Protein AF-X0ZJG3-F1 (afdb_monomer_lite)

Secondary structure (DSSP, 8-state):
-PPP-------------------HHHHHHHHHHHHIIIIIHHHHHHHHHHHT-HHHHHHHHTTSPPPP-

pLDDT: mean 70.42, std 11.48, range [39.5, 91.62]

Foldseek 3Di:
DDDPDPPPPPPVPPPPPPDPPPPVVVVVVVVVVCCVVVPVLVVLVVVCVVVVDVVSVVSNVVPPDDDDD

Sequence (69 aa):
MNQPNIDKRENDAPLVSSSNDRLKSLDALRGFDMFWIIGGAGLVGTLADLTGWQLLHWISDQTVHVEWD

Organism: NCBI:txid412755

Structure (mmCIF, N/CA/C/O backbone):
data_AF-X0ZJG3-F1
#
_entry.id   AF-X0ZJG3-F1
#
loop_
_atom_site.group_PDB
_atom_site.id
_atom_site.type_symbol
_atom_site.label_atom_id
_atom_site.label_alt_id
_atom_site.label_comp_id
_atom_site.label_asym_id
_atom_site.label_entity_id
_atom_site.label_seq_id
_atom_site.pdbx_PDB_ins_code
_atom_site.Cartn_x
_atom_site.Cartn_y
_atom_site.Cartn_z
_atom_site.occupancy
_atom_site.B_iso_or_equiv
_atom_site.auth_seq_id
_atom_site.auth_comp_id
_atom_site.auth_asym_id
_atom_site.auth_atom_id
_atom_site.pdbx_PDB_model_num
ATOM 1 N N . MET A 1 1 ? 23.275 38.545 -53.125 1.00 39.50 1 MET A N 1
ATOM 2 C CA . MET A 1 1 ? 22.482 38.860 -51.917 1.00 39.50 1 MET A CA 1
ATOM 3 C C . MET A 1 1 ? 21.754 37.583 -51.520 1.00 39.50 1 MET A C 1
ATOM 5 O O . MET A 1 1 ? 21.107 36.990 -52.371 1.00 39.50 1 MET A O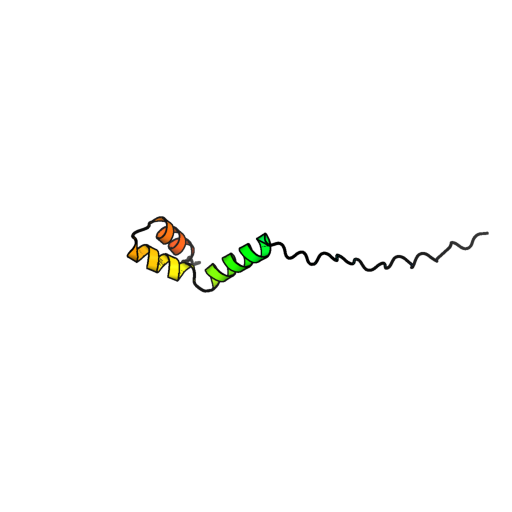 1
ATOM 9 N N . ASN A 1 2 ? 21.989 37.102 -50.305 1.00 44.25 2 ASN A N 1
ATOM 10 C CA . ASN A 1 2 ? 21.822 35.710 -49.881 1.00 44.25 2 ASN A CA 1
ATOM 11 C C . ASN A 1 2 ? 20.355 35.289 -49.713 1.00 44.25 2 ASN A C 1
ATOM 13 O O . ASN A 1 2 ? 19.599 35.984 -49.039 1.00 44.25 2 ASN A O 1
ATOM 17 N N . GLN A 1 3 ? 19.983 34.122 -50.2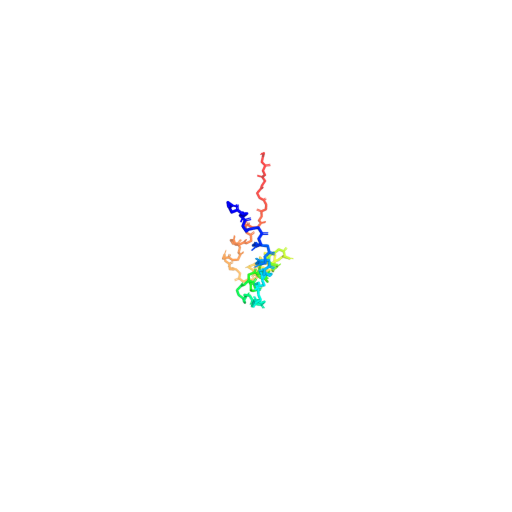41 1.00 59.09 3 GLN A N 1
ATOM 18 C CA . GLN A 1 3 ? 18.823 33.396 -49.726 1.00 59.09 3 GLN A CA 1
ATOM 19 C C . GLN A 1 3 ? 19.228 32.768 -48.379 1.00 59.09 3 GLN A C 1
ATOM 21 O O . GLN A 1 3 ? 20.248 32.073 -48.336 1.00 59.09 3 GLN A O 1
ATOM 26 N N . PRO A 1 4 ? 18.509 33.016 -47.269 1.00 59.56 4 PRO A N 1
ATOM 27 C CA . PRO A 1 4 ? 18.761 32.301 -46.029 1.00 59.56 4 PRO A CA 1
ATOM 28 C C . PRO A 1 4 ? 18.349 30.837 -46.215 1.00 59.56 4 PRO A C 1
ATOM 30 O O . PRO A 1 4 ? 17.224 30.538 -46.603 1.00 59.56 4 PRO A O 1
ATOM 33 N N . ASN A 1 5 ? 19.297 29.940 -45.961 1.00 59.78 5 ASN A N 1
ATOM 34 C CA . ASN A 1 5 ? 19.134 28.493 -45.970 1.00 59.78 5 ASN A CA 1
ATOM 35 C C . ASN A 1 5 ? 18.001 28.077 -45.006 1.00 59.78 5 ASN A C 1
ATOM 37 O O . ASN A 1 5 ? 18.188 28.096 -43.788 1.00 59.78 5 ASN A O 1
ATOM 41 N N . ILE A 1 6 ? 16.836 27.722 -45.560 1.00 61.78 6 ILE A N 1
ATOM 42 C CA . ILE A 1 6 ? 15.749 27.032 -44.852 1.00 61.78 6 ILE A CA 1
ATOM 43 C C . ILE A 1 6 ? 15.777 25.554 -45.253 1.00 61.78 6 ILE A C 1
ATOM 45 O O . ILE A 1 6 ? 14.829 25.030 -45.823 1.00 61.78 6 ILE A O 1
ATOM 49 N N . ASP A 1 7 ? 16.881 24.882 -44.954 1.00 61.88 7 ASP A N 1
ATOM 50 C CA . ASP A 1 7 ? 16.912 23.435 -44.799 1.00 61.88 7 ASP A CA 1
ATOM 51 C C . ASP A 1 7 ? 17.554 23.091 -43.451 1.00 61.88 7 ASP A C 1
ATOM 53 O O . ASP A 1 7 ? 18.756 22.878 -43.310 1.00 61.88 7 ASP A O 1
ATOM 57 N N . LYS A 1 8 ? 16.734 23.165 -42.401 1.00 58.56 8 LYS A N 1
ATOM 58 C CA . LYS A 1 8 ? 17.034 22.596 -41.078 1.00 58.56 8 LYS A CA 1
ATOM 59 C C . LYS A 1 8 ? 15.795 21.918 -40.495 1.00 58.56 8 LYS A C 1
ATOM 61 O O . LYS A 1 8 ? 15.499 22.061 -39.311 1.00 58.56 8 LYS A O 1
ATOM 66 N N . ARG A 1 9 ? 15.031 21.219 -41.337 1.00 57.56 9 ARG A N 1
ATOM 67 C CA . ARG A 1 9 ? 13.922 20.350 -40.904 1.00 57.56 9 ARG A CA 1
ATOM 68 C C . ARG A 1 9 ? 14.320 18.872 -40.967 1.00 57.56 9 ARG A C 1
ATOM 70 O O . ARG A 1 9 ? 13.473 18.038 -41.222 1.00 57.56 9 ARG A O 1
ATOM 77 N N . GLU A 1 10 ? 15.588 18.569 -40.716 1.00 63.12 10 GLU A N 1
ATOM 78 C CA . GLU A 1 10 ? 16.097 17.202 -40.603 1.00 63.12 10 GLU A CA 1
ATOM 79 C C . GLU A 1 10 ? 16.855 17.087 -39.283 1.00 63.12 10 GLU A C 1
ATOM 81 O O . GLU A 1 10 ? 18.072 17.197 -39.223 1.00 63.12 10 GLU A O 1
ATOM 86 N N . ASN A 1 11 ? 16.088 17.054 -38.198 1.00 60.03 11 ASN A N 1
ATOM 87 C CA . ASN A 1 11 ? 16.481 16.583 -36.865 1.00 60.03 11 ASN A CA 1
ATOM 88 C C . ASN A 1 11 ? 15.200 16.352 -36.043 1.00 60.03 11 ASN A C 1
ATOM 90 O O . ASN A 1 11 ? 15.111 16.661 -34.860 1.00 60.03 11 ASN A O 1
ATOM 94 N N . ASP A 1 12 ? 14.182 15.801 -36.687 1.00 60.69 12 ASP A N 1
ATOM 95 C CA . ASP A 1 12 ? 13.071 15.046 -36.117 1.00 60.69 12 ASP A CA 1
ATOM 96 C C . ASP A 1 12 ? 13.519 13.604 -35.828 1.00 60.69 12 ASP A C 1
ATOM 98 O O . ASP A 1 12 ? 12.780 12.639 -36.021 1.00 60.69 12 ASP A O 1
ATOM 102 N N . ALA A 1 13 ? 14.754 13.463 -35.328 1.00 63.88 13 ALA A N 1
ATOM 103 C CA . ALA A 1 13 ? 15.210 12.223 -34.736 1.00 63.88 13 ALA A CA 1
ATOM 104 C C . ALA A 1 13 ? 14.182 11.844 -33.660 1.00 63.88 13 ALA A C 1
ATOM 106 O O . ALA A 1 13 ? 13.910 12.659 -32.767 1.00 63.88 13 ALA A O 1
ATOM 107 N N . PRO A 1 14 ? 13.565 10.654 -33.743 1.00 57.12 14 PRO A N 1
ATOM 108 C CA . PRO A 1 14 ? 12.609 10.251 -32.737 1.00 57.12 14 PRO A CA 1
ATOM 109 C C . PRO A 1 14 ? 13.345 10.276 -31.399 1.00 57.12 14 PRO A C 1
ATOM 111 O O . PRO A 1 14 ? 14.457 9.755 -31.291 1.00 57.12 14 PRO A O 1
ATOM 114 N N . LEU A 1 15 ? 12.745 10.909 -30.388 1.00 61.56 15 LEU A N 1
ATOM 115 C CA . LEU A 1 15 ? 13.216 10.842 -29.006 1.00 61.56 15 LEU A CA 1
ATOM 116 C C . LEU A 1 15 ? 12.992 9.410 -28.505 1.00 61.56 15 LEU A C 1
ATOM 118 O O . LEU A 1 15 ? 12.120 9.153 -27.679 1.00 61.56 15 LEU A O 1
ATOM 122 N N . VAL A 1 16 ? 13.713 8.443 -29.073 1.00 64.31 16 VAL A N 1
ATOM 123 C CA . VAL A 1 16 ? 13.641 7.048 -28.672 1.00 64.31 16 VAL A CA 1
ATOM 124 C C . VAL A 1 16 ? 14.351 6.962 -27.331 1.00 64.31 16 VAL A C 1
ATOM 126 O O . VAL A 1 16 ? 15.553 6.725 -27.242 1.00 64.31 16 VAL A O 1
ATOM 129 N N . SER A 1 17 ? 13.588 7.150 -26.259 1.00 62.38 17 SER A N 1
ATOM 130 C CA . SER A 1 17 ? 13.956 6.705 -24.922 1.00 62.38 17 SER A CA 1
ATOM 131 C C . SER A 1 17 ? 13.871 5.174 -24.875 1.00 62.38 17 SER A C 1
ATOM 133 O O . SER A 1 17 ? 13.006 4.598 -24.216 1.00 62.38 17 SER A O 1
ATOM 135 N N . SER A 1 18 ? 14.724 4.485 -25.632 1.00 64.75 18 SER A N 1
ATOM 136 C CA . SER A 1 18 ? 14.826 3.026 -25.608 1.00 64.75 18 SER A CA 1
ATOM 137 C C . SER A 1 18 ? 15.768 2.596 -24.499 1.00 64.75 18 SER A C 1
ATOM 139 O O . SER A 1 18 ? 16.885 2.161 -24.750 1.00 64.75 18 SER A O 1
ATOM 141 N N . SER A 1 19 ? 15.247 2.671 -23.283 1.00 61.22 19 SER A N 1
ATOM 142 C CA . SER A 1 19 ? 15.526 1.680 -22.256 1.00 61.22 19 SER A CA 1
ATOM 143 C C . SER A 1 19 ? 14.201 1.419 -21.557 1.00 61.22 19 SER A C 1
ATOM 145 O O . SER A 1 19 ? 13.831 2.131 -20.628 1.00 61.22 19 SER A O 1
ATOM 147 N N . ASN A 1 20 ? 13.469 0.397 -22.013 1.00 61.62 20 ASN A N 1
ATOM 148 C CA . ASN A 1 20 ? 12.373 -0.223 -21.256 1.00 61.62 20 ASN A CA 1
ATOM 149 C C . ASN A 1 20 ? 12.942 -0.960 -20.031 1.00 61.62 20 ASN A C 1
ATOM 151 O O . ASN A 1 20 ? 12.644 -2.130 -19.794 1.00 61.62 20 ASN A O 1
ATOM 155 N N . ASP A 1 21 ? 13.817 -0.302 -19.278 1.00 66.19 21 ASP A N 1
ATOM 156 C CA . ASP A 1 21 ? 14.362 -0.841 -18.053 1.00 66.19 21 ASP A CA 1
ATOM 157 C C . ASP A 1 21 ? 13.273 -0.633 -17.010 1.00 66.19 21 ASP A C 1
ATOM 159 O O . ASP A 1 21 ? 13.100 0.448 -16.442 1.00 66.19 21 ASP A O 1
ATOM 163 N N . ARG A 1 22 ? 12.419 -1.653 -16.857 1.00 73.19 22 ARG A N 1
ATOM 164 C CA . ARG A 1 22 ? 11.390 -1.655 -15.820 1.00 73.19 22 ARG A CA 1
ATOM 165 C C . ARG A 1 22 ? 12.118 -1.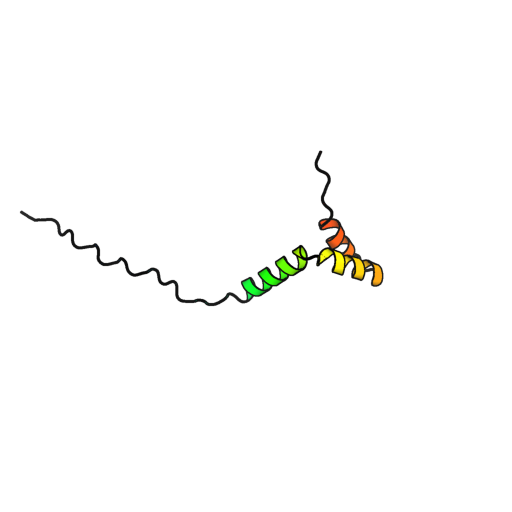464 -14.497 1.00 73.19 22 ARG A C 1
ATOM 167 O O . ARG A 1 22 ? 12.814 -2.363 -14.028 1.00 73.19 22 ARG A O 1
ATOM 174 N N . LEU A 1 23 ? 11.966 -0.283 -13.909 1.00 81.38 23 LEU A N 1
ATOM 175 C CA . LEU A 1 23 ? 12.549 0.023 -12.615 1.00 81.38 23 LEU A CA 1
ATOM 176 C C . LEU A 1 23 ? 11.974 -0.972 -11.606 1.00 81.38 23 LEU A C 1
ATOM 178 O O . LEU A 1 23 ? 10.784 -0.947 -11.301 1.00 81.38 23 LEU A O 1
ATOM 182 N N . LYS A 1 24 ? 12.815 -1.877 -11.101 1.00 83.44 24 LYS A N 1
ATOM 183 C CA . LYS A 1 24 ? 12.392 -2.904 -10.135 1.00 83.44 24 LYS A CA 1
ATOM 184 C C . LYS A 1 24 ? 11.772 -2.283 -8.880 1.00 83.44 24 LYS A C 1
ATOM 186 O O . LYS A 1 24 ? 10.842 -2.846 -8.317 1.00 83.44 24 LYS A O 1
ATOM 191 N N . SER A 1 25 ? 12.244 -1.101 -8.482 1.00 86.94 25 SER A N 1
ATOM 192 C CA . SER A 1 25 ? 11.652 -0.299 -7.406 1.00 86.94 25 SER A CA 1
ATOM 193 C C . SER A 1 25 ? 10.223 0.151 -7.719 1.00 86.94 25 SER A C 1
ATOM 195 O O . SER A 1 25 ? 9.380 0.135 -6.830 1.00 86.94 25 SER A O 1
ATOM 197 N N . LEU A 1 26 ? 9.930 0.506 -8.974 1.00 87.69 26 LEU A N 1
ATOM 198 C CA . LEU A 1 26 ? 8.593 0.899 -9.422 1.00 87.69 26 LEU A CA 1
ATOM 199 C C . LEU A 1 26 ? 7.635 -0.296 -9.411 1.00 87.69 26 LEU A C 1
ATOM 201 O O . LEU A 1 26 ? 6.491 -0.161 -8.993 1.00 87.69 26 LEU A O 1
ATOM 205 N N . ASP A 1 27 ? 8.104 -1.466 -9.842 1.00 88.50 27 ASP A N 1
ATOM 206 C CA . ASP A 1 27 ? 7.315 -2.701 -9.809 1.00 88.50 27 ASP A CA 1
ATOM 207 C C . ASP A 1 27 ? 7.007 -3.128 -8.363 1.00 88.50 27 ASP A C 1
ATOM 209 O O . ASP A 1 27 ? 5.868 -3.462 -8.042 1.00 88.50 27 ASP A O 1
ATOM 213 N N . ALA A 1 28 ? 7.994 -3.014 -7.464 1.00 89.94 28 ALA A N 1
ATOM 214 C CA . ALA A 1 28 ? 7.820 -3.265 -6.034 1.00 89.94 28 ALA A CA 1
ATOM 215 C C . ALA A 1 28 ? 6.858 -2.262 -5.371 1.00 89.94 28 ALA A C 1
ATOM 217 O O . ALA A 1 28 ? 5.969 -2.675 -4.630 1.00 89.94 28 ALA A O 1
ATOM 218 N N . LEU A 1 29 ? 6.987 -0.962 -5.665 1.00 91.62 29 LEU A N 1
ATOM 219 C CA . LEU A 1 29 ? 6.096 0.072 -5.130 1.00 91.62 29 LEU A CA 1
ATOM 220 C C . LEU A 1 29 ? 4.662 -0.101 -5.639 1.00 91.62 29 LEU A C 1
ATOM 222 O O . LEU A 1 29 ? 3.718 0.025 -4.869 1.00 91.62 29 LEU A O 1
ATOM 226 N N . ARG A 1 30 ? 4.491 -0.439 -6.919 1.00 89.75 30 ARG A N 1
ATOM 227 C CA . ARG A 1 30 ? 3.175 -0.693 -7.510 1.00 89.75 30 ARG A CA 1
ATOM 228 C C . ARG A 1 30 ? 2.501 -1.916 -6.892 1.00 89.75 30 ARG A C 1
ATOM 230 O O . ARG A 1 30 ? 1.300 -1.887 -6.653 1.00 89.75 30 ARG A O 1
ATOM 237 N N . GLY A 1 31 ? 3.261 -2.981 -6.636 1.00 89.94 31 GLY A N 1
ATOM 238 C CA . GLY A 1 31 ? 2.759 -4.164 -5.936 1.00 89.94 31 GLY A CA 1
ATOM 239 C C . GLY A 1 31 ? 2.386 -3.868 -4.483 1.00 89.94 31 GLY A C 1
ATOM 240 O O . GLY A 1 31 ? 1.353 -4.332 -4.012 1.00 89.94 31 GLY A O 1
ATOM 241 N N . PHE A 1 32 ? 3.186 -3.054 -3.796 1.00 89.50 32 PHE A N 1
ATOM 242 C CA . PHE A 1 32 ? 2.905 -2.603 -2.435 1.00 89.50 32 PHE A CA 1
ATOM 243 C C . PHE A 1 32 ? 1.636 -1.742 -2.356 1.00 89.50 32 PHE A C 1
ATOM 245 O O . PHE A 1 32 ? 0.779 -1.995 -1.516 1.00 89.50 32 PHE A O 1
ATOM 252 N N . ASP A 1 33 ? 1.483 -0.771 -3.255 1.00 88.44 33 ASP A N 1
ATOM 253 C CA . ASP A 1 33 ? 0.302 0.095 -3.329 1.00 88.44 33 ASP A CA 1
ATOM 254 C C . ASP A 1 33 ? -0.974 -0.709 -3.634 1.00 88.44 33 ASP A C 1
ATOM 256 O O . ASP A 1 33 ? -1.962 -0.631 -2.904 1.00 88.44 33 ASP A O 1
ATOM 260 N N . MET A 1 34 ? -0.915 -1.594 -4.637 1.00 91.06 34 MET A N 1
ATOM 261 C CA . MET A 1 34 ? -2.019 -2.505 -4.957 1.00 91.06 34 MET A CA 1
ATOM 262 C C . MET A 1 34 ? -2.369 -3.420 -3.778 1.00 91.06 34 MET A C 1
ATOM 264 O O . MET A 1 34 ? -3.548 -3.632 -3.508 1.00 91.06 34 MET A O 1
ATOM 268 N N . PHE A 1 35 ? -1.374 -3.937 -3.049 1.00 88.19 35 PHE A N 1
ATOM 269 C CA . PHE A 1 35 ? -1.602 -4.762 -1.861 1.00 88.19 35 PHE A CA 1
ATOM 270 C C . PHE A 1 35 ? -2.428 -4.023 -0.800 1.00 88.19 35 PHE A C 1
ATOM 272 O O . PHE A 1 35 ? -3.394 -4.583 -0.279 1.00 88.19 35 PHE A O 1
ATOM 279 N N . TRP A 1 36 ? -2.101 -2.762 -0.507 1.00 82.69 36 TRP A N 1
ATOM 280 C CA . TRP A 1 36 ? -2.853 -1.985 0.478 1.00 82.69 36 TRP A CA 1
ATOM 281 C C . TRP A 1 36 ? -4.260 -1.625 -0.004 1.00 82.69 36 TRP A C 1
ATOM 283 O O . TRP A 1 36 ? -5.206 -1.802 0.763 1.00 82.69 36 TRP A O 1
ATOM 293 N N . ILE A 1 37 ? -4.424 -1.227 -1.272 1.00 81.19 37 ILE A N 1
ATOM 294 C CA . ILE A 1 37 ? -5.730 -0.859 -1.856 1.00 81.19 37 ILE A CA 1
ATOM 295 C C . ILE A 1 37 ? -6.696 -2.050 -1.918 1.00 81.19 37 ILE A C 1
ATOM 297 O O . ILE A 1 37 ? -7.889 -1.889 -1.673 1.00 81.19 37 ILE A O 1
ATOM 301 N N . ILE A 1 38 ? -6.205 -3.255 -2.222 1.00 83.56 38 ILE A N 1
ATOM 302 C CA . ILE A 1 38 ? -7.045 -4.462 -2.333 1.00 83.56 38 ILE A CA 1
ATOM 303 C C . ILE A 1 38 ? -7.568 -4.930 -0.959 1.00 83.56 38 ILE A C 1
ATOM 305 O O . ILE A 1 38 ? -8.506 -5.722 -0.896 1.00 83.56 38 ILE A O 1
ATOM 309 N N . GLY A 1 39 ? -7.009 -4.425 0.145 1.00 78.00 39 GLY A N 1
ATOM 310 C CA . GLY A 1 39 ? -7.445 -4.779 1.499 1.00 78.00 39 GLY A CA 1
ATOM 311 C C . GLY A 1 39 ? -6.322 -5.243 2.423 1.00 78.00 39 GLY A C 1
ATOM 312 O O . GLY A 1 39 ? -6.592 -5.939 3.403 1.00 78.00 39 GLY A O 1
ATOM 313 N N . GLY A 1 40 ? -5.070 -4.856 2.151 1.00 80.38 40 GLY A N 1
ATOM 314 C CA . GLY A 1 40 ? -3.930 -5.131 3.030 1.00 80.38 40 GLY A CA 1
ATOM 315 C C . GLY A 1 40 ? -4.167 -4.675 4.473 1.00 80.38 40 GLY A C 1
ATOM 316 O O . GLY A 1 40 ? -3.777 -5.378 5.399 1.00 80.38 40 GLY A O 1
ATOM 317 N N . ALA A 1 41 ? -4.903 -3.575 4.673 1.00 74.00 41 ALA A N 1
ATOM 318 C CA . ALA A 1 41 ? -5.290 -3.083 5.997 1.00 74.00 41 ALA A CA 1
ATOM 319 C C . ALA A 1 41 ? -6.166 -4.078 6.777 1.00 74.00 41 ALA A C 1
ATOM 321 O O . ALA A 1 41 ? -5.909 -4.319 7.951 1.00 74.00 41 ALA A O 1
ATOM 322 N N . GLY A 1 42 ? -7.141 -4.723 6.130 1.00 74.56 42 GLY A N 1
ATOM 323 C CA . GLY A 1 42 ? -8.001 -5.720 6.779 1.00 74.56 42 GLY A CA 1
ATOM 324 C C . GLY A 1 42 ? -7.265 -7.027 7.097 1.00 74.56 42 GLY A C 1
ATOM 325 O O . GLY A 1 42 ? -7.454 -7.609 8.166 1.00 74.56 42 GLY A O 1
ATOM 326 N N . LEU A 1 43 ? -6.367 -7.468 6.208 1.00 79.19 43 LEU A N 1
ATOM 327 C CA . LEU A 1 43 ? -5.501 -8.624 6.472 1.00 79.19 43 LEU A CA 1
ATOM 328 C C . LEU A 1 43 ? -4.562 -8.344 7.653 1.00 79.19 43 LEU A C 1
ATOM 330 O O . LEU A 1 43 ? -4.404 -9.170 8.545 1.00 79.19 43 LEU A O 1
ATOM 334 N N . VAL A 1 44 ? -3.967 -7.156 7.678 1.00 72.00 44 VAL A N 1
ATOM 335 C CA . VAL A 1 44 ? -3.070 -6.725 8.747 1.00 72.00 44 VAL A CA 1
ATOM 336 C C . VAL A 1 44 ? -3.815 -6.532 10.069 1.00 72.00 44 VAL A C 1
ATOM 338 O O . VAL A 1 44 ? -3.308 -6.982 11.090 1.00 72.00 44 VAL A O 1
ATOM 341 N N . GLY A 1 45 ? -5.016 -5.952 10.060 1.00 71.12 45 GLY A N 1
ATOM 342 C CA . GLY A 1 45 ? -5.861 -5.789 11.247 1.00 71.12 45 GLY A CA 1
ATOM 343 C C . GLY A 1 45 ? -6.291 -7.126 11.856 1.00 71.12 45 GLY A C 1
ATOM 344 O O . GLY A 1 45 ? -6.093 -7.352 13.042 1.00 71.12 45 GLY A O 1
ATOM 345 N N . THR A 1 46 ? -6.758 -8.076 11.041 1.00 77.19 46 THR A N 1
ATOM 346 C CA . THR A 1 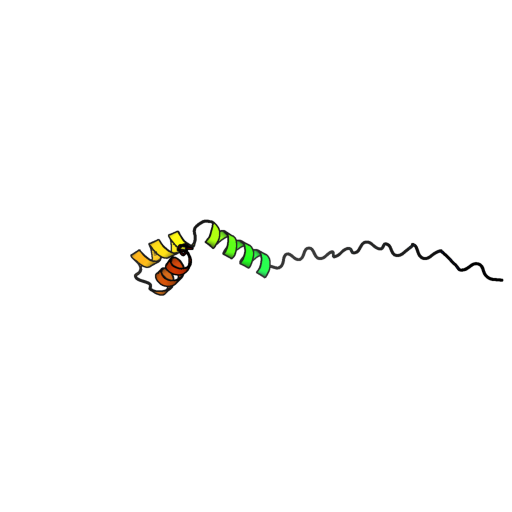46 ? -7.130 -9.418 11.541 1.00 77.19 46 THR A CA 1
ATOM 347 C C . THR A 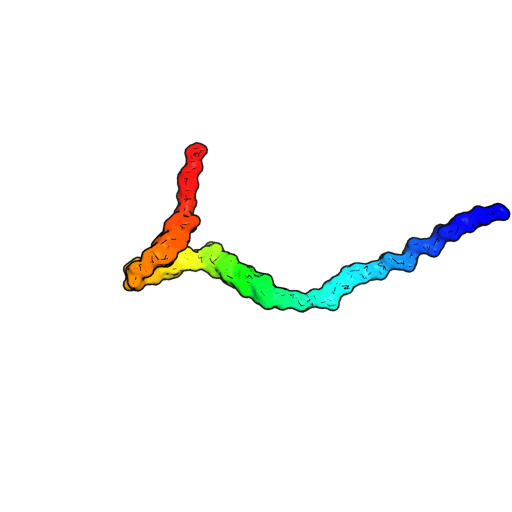1 46 ? -5.935 -10.198 12.097 1.00 77.19 46 THR A C 1
ATOM 349 O O . THR A 1 46 ? -6.065 -10.898 13.103 1.00 77.19 46 THR A O 1
ATOM 352 N N . LEU A 1 47 ? -4.747 -10.052 11.498 1.00 74.38 47 LEU A N 1
ATOM 353 C CA . LEU A 1 47 ? -3.508 -10.576 12.077 1.00 74.38 47 LEU A CA 1
ATOM 354 C C . LEU A 1 47 ? -3.114 -9.825 13.358 1.00 74.38 47 LEU A C 1
ATOM 356 O O . LEU A 1 47 ? -2.613 -10.453 14.288 1.00 74.38 47 LEU A O 1
ATOM 360 N N . ALA A 1 48 ? -3.338 -8.512 13.438 1.00 69.50 48 ALA A N 1
ATOM 361 C CA . ALA A 1 48 ? -3.104 -7.719 14.644 1.00 69.50 48 ALA A CA 1
ATOM 362 C C . ALA A 1 48 ? -3.931 -8.238 15.815 1.00 69.50 48 ALA A C 1
ATOM 364 O O . ALA A 1 48 ? -3.379 -8.442 16.890 1.00 69.50 48 ALA A O 1
ATOM 365 N N . ASP A 1 49 ? -5.214 -8.504 15.585 1.00 68.38 49 ASP A N 1
ATOM 366 C CA . ASP A 1 49 ? -6.143 -8.986 16.606 1.00 68.38 49 ASP A CA 1
ATOM 367 C C . ASP A 1 49 ? -5.768 -10.388 17.101 1.00 68.38 49 ASP A C 1
ATOM 369 O O . ASP A 1 49 ? -5.895 -10.695 18.285 1.00 68.38 49 ASP A O 1
ATOM 373 N N . LEU A 1 50 ? -5.234 -11.232 16.212 1.00 73.00 50 LEU A N 1
ATOM 374 C CA . LEU A 1 50 ? -4.737 -12.569 16.551 1.00 73.00 50 LEU A CA 1
ATOM 375 C C . LEU A 1 50 ? -3.379 -12.555 17.268 1.00 73.00 50 LEU A C 1
ATOM 377 O O . LEU A 1 50 ? -3.144 -13.379 18.150 1.00 73.00 50 LEU A O 1
ATOM 381 N N . THR A 1 51 ? -2.474 -11.650 16.883 1.00 73.12 51 THR A N 1
ATOM 382 C CA . THR A 1 51 ? -1.087 -11.615 17.391 1.00 73.12 51 THR A CA 1
ATOM 383 C C . THR A 1 51 ? -0.892 -10.596 18.523 1.00 73.12 51 THR A C 1
ATOM 385 O O . THR A 1 51 ? 0.140 -10.603 19.188 1.00 73.12 51 THR A O 1
ATOM 388 N N . GLY A 1 52 ? -1.863 -9.707 18.744 1.00 65.12 52 GLY A N 1
ATOM 389 C CA . GLY A 1 52 ? -1.814 -8.607 19.708 1.00 65.12 52 GLY A CA 1
ATOM 390 C C . GLY A 1 52 ? -0.850 -7.474 19.340 1.00 65.12 52 GLY A C 1
ATOM 391 O O . GLY A 1 52 ? -0.417 -6.745 20.225 1.00 65.12 52 GLY A O 1
ATOM 392 N N . TRP A 1 53 ? -0.451 -7.322 18.072 1.00 68.06 53 TRP A N 1
ATOM 393 C CA . TRP A 1 53 ? 0.634 -6.406 17.693 1.00 68.06 53 TRP A CA 1
ATOM 394 C C . TRP A 1 53 ? 0.127 -4.972 17.454 1.00 68.06 53 TRP A C 1
ATOM 396 O O . TRP A 1 53 ? -0.430 -4.661 16.402 1.00 68.06 53 TRP A O 1
ATOM 406 N N . GLN A 1 54 ? 0.402 -4.060 18.394 1.00 61.44 54 GLN A N 1
ATOM 407 C CA . GLN A 1 54 ? -0.040 -2.650 18.351 1.00 61.44 54 GLN A CA 1
ATOM 408 C C . GLN A 1 54 ? 0.350 -1.863 17.087 1.00 61.44 54 GLN A C 1
ATOM 410 O O . GLN A 1 54 ? -0.372 -0.951 16.698 1.00 61.44 54 GLN A O 1
ATOM 415 N N . LEU A 1 55 ? 1.456 -2.206 16.418 1.00 63.69 55 LEU A N 1
ATOM 416 C CA . LEU A 1 55 ? 1.866 -1.563 15.162 1.00 63.69 55 LEU A CA 1
ATOM 417 C C . LEU A 1 55 ? 0.856 -1.809 14.030 1.00 63.69 55 LEU A C 1
ATOM 419 O O . LEU A 1 55 ? 0.588 -0.913 13.237 1.00 63.69 55 LEU A O 1
ATOM 423 N N . LEU A 1 56 ? 0.285 -3.013 13.966 1.00 64.06 56 LEU A N 1
ATOM 424 C CA . LEU A 1 56 ? -0.699 -3.383 12.951 1.00 64.06 56 LEU A CA 1
ATOM 425 C C . LEU A 1 56 ? -2.063 -2.734 13.242 1.00 64.06 56 LEU A C 1
ATOM 427 O O . LEU A 1 56 ? -2.734 -2.291 12.313 1.00 64.06 56 LEU A O 1
ATOM 431 N N . HIS A 1 57 ? -2.417 -2.587 14.524 1.00 64.00 57 HIS A N 1
ATOM 432 C CA . HIS A 1 57 ? -3.588 -1.814 14.952 1.00 64.00 57 HIS A CA 1
ATOM 433 C C . HIS A 1 57 ? -3.450 -0.334 14.569 1.00 64.00 57 HIS A C 1
ATOM 435 O O . HIS A 1 57 ? -4.359 0.240 13.982 1.00 64.00 57 HIS A O 1
ATOM 441 N N . TRP A 1 58 ? -2.274 0.263 14.797 1.00 67.00 58 TRP A N 1
ATOM 442 C CA . TRP A 1 58 ? -1.999 1.649 14.411 1.00 67.00 58 TRP A CA 1
ATOM 443 C C . TRP A 1 58 ? -2.111 1.873 12.894 1.00 67.00 58 TRP A C 1
ATOM 445 O O . TRP A 1 58 ? -2.685 2.870 12.471 1.00 67.00 58 TRP A O 1
ATOM 455 N N . ILE A 1 59 ? -1.624 0.939 12.064 1.00 66.62 59 ILE A N 1
ATOM 456 C CA . ILE A 1 59 ? -1.777 1.012 10.596 1.00 66.62 59 ILE A CA 1
ATOM 457 C C . ILE A 1 59 ? -3.250 0.865 10.181 1.00 66.62 59 ILE A C 1
ATOM 459 O O . ILE A 1 59 ? -3.711 1.577 9.287 1.00 66.62 59 ILE A O 1
ATOM 463 N N . SER A 1 60 ? -3.998 -0.028 10.835 1.00 67.06 60 SER A N 1
ATOM 464 C CA . SER A 1 60 ? -5.437 -0.192 10.601 1.00 67.06 60 SER A CA 1
ATOM 465 C C . SER A 1 60 ? -6.201 1.100 10.903 1.00 67.06 60 SER A C 1
ATOM 467 O O . SER A 1 60 ? -6.986 1.552 10.071 1.00 67.06 60 SER A O 1
ATOM 469 N N . ASP A 1 61 ? -5.900 1.749 12.031 1.00 68.12 61 ASP A N 1
ATOM 470 C CA . ASP A 1 61 ? -6.524 3.014 12.433 1.00 68.12 61 ASP A CA 1
ATOM 471 C C . ASP A 1 61 ? -6.278 4.141 11.414 1.00 68.12 61 ASP A C 1
ATOM 473 O O . ASP A 1 61 ? -7.157 4.967 11.186 1.00 68.12 61 ASP A O 1
ATOM 477 N N . GLN A 1 62 ? -5.126 4.158 10.730 1.00 68.44 62 GLN A N 1
ATOM 478 C CA . GLN A 1 62 ? -4.841 5.133 9.662 1.00 68.44 62 GLN A CA 1
ATOM 479 C C . GLN A 1 62 ? -5.670 4.920 8.381 1.00 68.44 62 GLN A C 1
ATOM 481 O O . GLN A 1 62 ? -5.683 5.792 7.513 1.00 68.44 62 GLN A O 1
ATOM 486 N N . THR A 1 63 ? -6.350 3.778 8.235 1.00 63.47 63 THR A N 1
ATOM 487 C CA . THR A 1 63 ? -7.188 3.464 7.060 1.00 63.47 63 THR A CA 1
ATOM 488 C C . THR A 1 63 ? -8.672 3.760 7.312 1.00 63.47 63 THR A C 1
ATOM 490 O O . THR A 1 63 ? -9.493 3.673 6.398 1.00 63.47 63 THR A O 1
ATOM 493 N N . VAL A 1 64 ? -9.043 4.115 8.545 1.00 65.44 64 VAL A N 1
ATOM 494 C CA . VAL A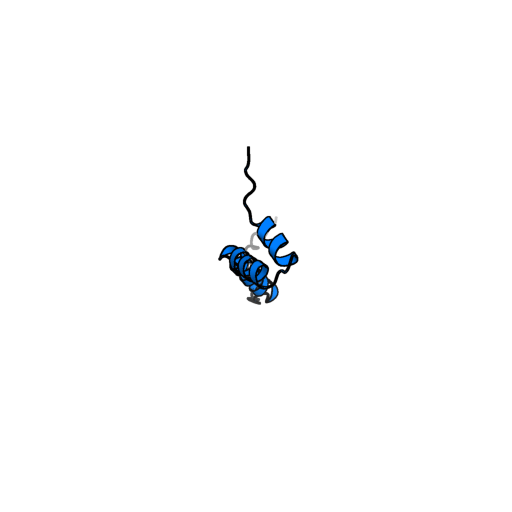 1 64 ? -10.419 4.477 8.890 1.00 65.44 64 VAL A CA 1
ATOM 495 C C . VAL A 1 64 ? -10.692 5.881 8.355 1.00 65.44 64 VAL A C 1
ATOM 497 O O . VAL A 1 64 ? -10.001 6.840 8.692 1.00 65.44 64 VAL A O 1
ATOM 500 N N . HIS A 1 65 ? -11.682 5.992 7.469 1.00 61.88 65 HIS A N 1
ATOM 501 C CA . HIS A 1 65 ? -12.076 7.264 6.872 1.00 61.88 65 HIS A CA 1
ATOM 502 C C . HIS A 1 65 ? -12.531 8.218 7.986 1.00 61.88 65 HIS A C 1
ATOM 504 O O . HIS A 1 65 ? -13.496 7.923 8.690 1.00 61.88 65 HIS A O 1
ATOM 510 N N . VAL A 1 66 ? -11.820 9.333 8.169 1.00 70.44 66 VAL A N 1
ATOM 511 C CA . VAL A 1 66 ? -12.236 10.391 9.096 1.00 70.44 66 VAL A CA 1
ATOM 512 C C . VAL A 1 66 ? -13.510 11.031 8.555 1.00 70.44 66 VAL A C 1
ATOM 514 O O . VAL A 1 66 ? -13.581 11.377 7.375 1.00 70.44 66 VAL A O 1
ATOM 517 N N . GLU A 1 67 ? -14.509 11.169 9.420 1.00 70.06 67 GLU A N 1
ATOM 518 C CA . GLU A 1 67 ? -15.752 11.866 9.110 1.00 70.06 67 GLU A CA 1
ATOM 519 C C . GLU A 1 67 ? -15.428 13.346 8.856 1.00 70.06 67 GLU A C 1
ATOM 521 O O . GLU A 1 67 ? -14.773 13.999 9.670 1.00 70.06 67 GLU A O 1
ATOM 526 N N . TRP A 1 68 ? -15.795 13.843 7.676 1.00 71.12 68 TRP A N 1
ATOM 527 C CA . TRP A 1 68 ? -15.648 15.253 7.325 1.00 71.12 68 TRP A CA 1
ATOM 528 C C . TRP A 1 68 ? -16.985 15.948 7.586 1.00 71.12 68 TRP A C 1
ATOM 530 O O . TRP A 1 68 ? -17.979 15.584 6.956 1.00 71.12 68 TRP A O 1
ATOM 540 N N . ASP A 1 69 ? -16.982 16.914 8.508 1.00 52.00 69 ASP A N 1
ATOM 541 C CA . ASP A 1 69 ? -18.078 17.868 8.747 1.00 52.00 69 ASP A CA 1
ATOM 542 C C . ASP A 1 69 ? -18.172 18.932 7.635 1.00 52.00 69 ASP A C 1
ATOM 544 O O . ASP A 1 69 ? -17.109 19.404 7.154 1.00 52.00 69 ASP A O 1
#

Radius of gyration: 26.68 Å; chains: 1; bounding box: 41×51×72 Å